Protein AF-A0A9D7EUU2-F1 (afdb_monomer_lite)

Structure (mmCIF, N/CA/C/O backbone):
data_AF-A0A9D7EUU2-F1
#
_entry.id   AF-A0A9D7EUU2-F1
#
loop_
_atom_site.group_PDB
_atom_site.id
_atom_site.type_symbol
_atom_site.label_atom_id
_atom_site.label_alt_id
_atom_site.label_comp_id
_atom_site.label_asym_id
_atom_site.label_entity_id
_atom_site.label_seq_id
_atom_site.pdbx_PDB_ins_code
_atom_site.Cartn_x
_atom_site.Cartn_y
_atom_site.Cartn_z
_atom_site.occupancy
_atom_site.B_iso_or_equiv
_atom_site.auth_seq_id
_atom_site.auth_comp_id
_atom_site.auth_asym_id
_atom_site.auth_atom_id
_atom_site.pdbx_PDB_model_num
ATOM 1 N N . MET A 1 1 ? -1.391 -10.245 16.417 1.00 56.19 1 MET A N 1
ATOM 2 C CA . MET A 1 1 ? -0.720 -10.594 15.144 1.00 56.19 1 MET A CA 1
ATOM 3 C C . MET A 1 1 ? -1.238 -9.624 14.089 1.00 56.19 1 MET A C 1
ATOM 5 O O . MET A 1 1 ? -2.440 -9.408 14.080 1.00 56.19 1 MET A O 1
ATOM 9 N N . LYS A 1 2 ? -0.378 -8.956 13.307 1.00 72.50 2 LYS A N 1
ATOM 10 C CA . LYS A 1 2 ? -0.796 -7.994 12.265 1.00 72.50 2 LYS A CA 1
ATOM 11 C C . LYS A 1 2 ? -0.449 -8.573 10.895 1.00 72.50 2 LYS A C 1
ATOM 13 O O . LYS A 1 2 ? 0.682 -9.018 10.713 1.00 72.50 2 LYS A O 1
ATOM 18 N N . PHE A 1 3 ? -1.399 -8.588 9.966 1.00 81.94 3 PHE A N 1
ATOM 19 C CA . PHE A 1 3 ? -1.154 -9.040 8.597 1.00 81.94 3 PHE A CA 1
ATOM 20 C C . PHE A 1 3 ? -0.538 -7.905 7.782 1.00 81.94 3 PHE A C 1
ATOM 22 O O . PHE A 1 3 ? -0.935 -6.758 7.933 1.00 81.94 3 PHE A O 1
ATOM 29 N N . CYS A 1 4 ? 0.415 -8.209 6.903 1.00 85.12 4 CYS A N 1
ATOM 30 C CA . CYS A 1 4 ? 0.990 -7.245 5.963 1.00 85.12 4 CYS A CA 1
ATOM 31 C C . CYS A 1 4 ? 0.579 -7.636 4.544 1.00 85.12 4 CYS A C 1
ATOM 33 O O . CYS A 1 4 ? 0.889 -8.745 4.111 1.00 85.12 4 CYS A O 1
ATOM 35 N N . SER A 1 5 ? -0.112 -6.746 3.829 1.00 87.38 5 SER A N 1
ATOM 36 C CA . SER A 1 5 ? -0.494 -6.984 2.434 1.00 87.38 5 SER A CA 1
ATOM 37 C C . SER A 1 5 ? 0.542 -6.372 1.494 1.00 87.38 5 SER A C 1
ATOM 39 O O . SER A 1 5 ? 0.749 -5.160 1.496 1.00 87.38 5 SER A O 1
ATOM 41 N N . VAL A 1 6 ? 1.231 -7.197 0.706 1.00 89.06 6 VAL A N 1
ATOM 42 C CA . VAL A 1 6 ? 2.265 -6.722 -0.226 1.00 89.06 6 VAL A CA 1
ATOM 43 C C . VAL A 1 6 ? 1.611 -6.319 -1.548 1.00 89.06 6 VAL A C 1
ATOM 45 O O . VAL A 1 6 ? 1.116 -7.175 -2.273 1.00 89.06 6 VAL A O 1
ATOM 48 N N . VAL A 1 7 ? 1.651 -5.028 -1.879 1.00 88.25 7 VAL A N 1
ATOM 49 C CA . VAL A 1 7 ? 0.950 -4.407 -3.023 1.00 88.25 7 VAL A CA 1
ATOM 50 C C . VAL A 1 7 ? 1.897 -3.864 -4.098 1.00 88.25 7 VAL A C 1
ATOM 52 O O . VAL A 1 7 ? 1.518 -3.006 -4.892 1.00 88.25 7 VAL A O 1
ATOM 55 N N . LYS A 1 8 ? 3.136 -4.366 -4.144 1.00 86.12 8 LYS A N 1
ATOM 56 C CA . LYS A 1 8 ? 4.142 -3.983 -5.149 1.00 86.12 8 LYS A CA 1
ATOM 57 C C . LYS A 1 8 ? 3.630 -4.113 -6.588 1.00 86.12 8 LYS A C 1
ATOM 59 O O . LYS A 1 8 ? 2.830 -4.999 -6.896 1.00 86.12 8 LYS A O 1
ATOM 64 N N . GLY A 1 9 ? 4.170 -3.292 -7.485 1.00 84.50 9 GLY A N 1
ATOM 65 C CA . GLY A 1 9 ? 3.883 -3.390 -8.914 1.00 84.50 9 GLY A CA 1
ATOM 66 C C . GLY A 1 9 ? 2.437 -3.017 -9.218 1.00 84.50 9 GLY A C 1
ATOM 67 O O . GLY A 1 9 ? 1.744 -3.743 -9.928 1.00 84.50 9 GLY A O 1
ATOM 68 N N . ASN A 1 10 ? 1.973 -1.910 -8.637 1.00 83.56 10 ASN A N 1
ATOM 69 C CA . ASN A 1 10 ? 0.602 -1.427 -8.788 1.00 83.56 10 ASN A CA 1
ATOM 70 C C . ASN A 1 10 ? -0.479 -2.440 -8.336 1.00 83.56 10 ASN A C 1
ATOM 72 O O . ASN A 1 10 ? -1.442 -2.690 -9.064 1.00 83.56 10 ASN A O 1
ATOM 76 N N . ALA A 1 11 ? -0.296 -3.079 -7.174 1.00 84.25 11 ALA A N 1
ATOM 77 C CA . ALA A 1 11 ? -1.124 -4.203 -6.722 1.00 84.25 11 ALA A CA 1
ATOM 78 C C . ALA A 1 11 ? -1.224 -5.317 -7.785 1.00 84.25 11 ALA A C 1
ATOM 80 O O . ALA A 1 11 ? -2.316 -5.730 -8.167 1.00 84.25 11 ALA A O 1
ATOM 81 N N . TYR A 1 12 ? -0.078 -5.767 -8.309 1.00 82.88 12 TYR A N 1
ATOM 82 C CA . TYR A 1 12 ? 0.010 -6.764 -9.391 1.00 82.88 12 TYR A CA 1
ATOM 83 C C . TYR A 1 12 ? -0.752 -6.380 -10.677 1.00 82.88 12 TYR A C 1
ATOM 85 O O . TYR A 1 12 ? -1.163 -7.248 -11.443 1.00 82.88 12 TYR A O 1
ATOM 93 N N . GLY A 1 13 ? -0.934 -5.079 -10.927 1.00 84.75 13 GLY A N 1
ATOM 94 C CA . GLY A 1 13 ? -1.674 -4.554 -12.078 1.00 84.75 13 GLY A CA 1
ATOM 95 C C . GLY A 1 13 ? -3.1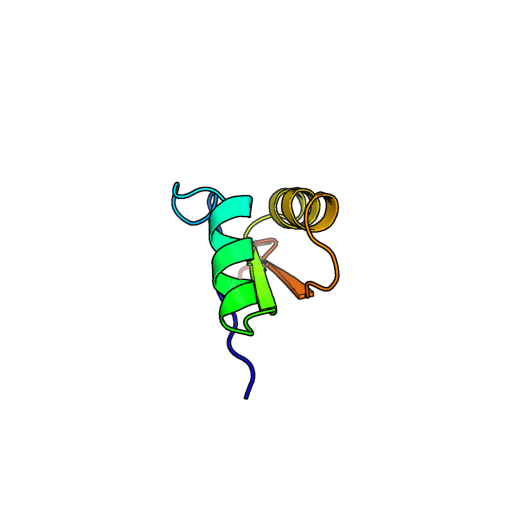62 -4.291 -11.826 1.00 84.75 13 GLY A C 1
ATOM 96 O O . GLY A 1 13 ? -3.836 -3.805 -12.730 1.00 84.75 13 GLY A O 1
ATOM 97 N N . HIS A 1 14 ? -3.674 -4.546 -10.617 1.00 84.12 14 HIS A N 1
ATOM 98 C CA . HIS A 1 14 ? -5.073 -4.278 -10.257 1.00 84.12 14 HIS A CA 1
ATOM 99 C C . HIS A 1 14 ? -5.354 -2.817 -9.874 1.00 84.12 14 HIS A C 1
ATOM 101 O O . HIS A 1 14 ? -6.515 -2.418 -9.816 1.00 84.12 14 HIS A O 1
ATOM 107 N N . GLY A 1 15 ? -4.315 -2.010 -9.638 1.00 87.06 15 GLY A N 1
ATOM 108 C CA . GLY A 1 15 ? -4.453 -0.630 -9.178 1.00 87.06 15 GLY A CA 1
ATOM 109 C C . GLY A 1 15 ? -4.283 -0.509 -7.664 1.00 87.06 15 GLY A C 1
ATOM 110 O O . GLY A 1 15 ? -5.039 -1.097 -6.893 1.00 87.06 15 GLY A O 1
ATOM 111 N N . LEU A 1 16 ? -3.306 0.294 -7.227 1.00 87.62 16 LEU A N 1
ATOM 112 C CA . LEU A 1 16 ? -2.999 0.504 -5.802 1.00 87.62 16 LEU A CA 1
ATOM 113 C C . LEU A 1 16 ? -4.199 1.044 -5.022 1.00 87.62 16 LEU A C 1
ATOM 115 O O . LEU A 1 16 ? -4.586 0.474 -4.007 1.00 87.62 16 LEU A O 1
ATOM 119 N N . THR A 1 17 ? -4.797 2.137 -5.494 1.00 87.62 17 THR A N 1
ATOM 120 C CA . THR A 1 17 ? -5.839 2.858 -4.752 1.00 87.62 17 THR A CA 1
ATOM 121 C C . THR A 1 17 ? -7.088 2.011 -4.519 1.00 87.62 17 THR A C 1
ATOM 123 O O . THR A 1 17 ? -7.604 1.989 -3.405 1.00 87.62 17 THR A O 1
ATOM 126 N N . GLU A 1 18 ? -7.557 1.295 -5.541 1.00 89.19 18 GLU A N 1
ATOM 127 C CA . GLU A 1 18 ? -8.776 0.485 -5.439 1.00 89.19 18 GLU A CA 1
ATOM 128 C C . GLU A 1 18 ? -8.556 -0.737 -4.545 1.00 89.19 18 GLU A C 1
ATOM 130 O O . GLU A 1 18 ? -9.364 -1.004 -3.657 1.00 89.19 18 GLU A O 1
ATOM 135 N N . PHE A 1 19 ? -7.413 -1.416 -4.688 1.00 91.06 19 PHE A N 1
ATOM 136 C CA . PHE A 1 19 ? -7.069 -2.540 -3.821 1.00 91.06 19 PHE A CA 1
ATOM 137 C C . PHE A 1 19 ? -6.921 -2.119 -2.352 1.00 91.06 19 PHE A C 1
ATOM 139 O O . PHE A 1 19 ? -7.431 -2.791 -1.458 1.00 91.06 19 PHE A O 1
ATOM 146 N N . VAL A 1 20 ? -6.234 -1.004 -2.083 1.00 89.50 20 VAL A N 1
ATOM 147 C CA . VAL A 1 20 ? -6.000 -0.540 -0.708 1.00 89.50 20 VAL A CA 1
ATOM 148 C C . VAL A 1 20 ? -7.306 -0.130 -0.028 1.00 89.50 20 VAL A C 1
ATOM 150 O O . VAL A 1 20 ? -7.486 -0.457 1.142 1.00 89.50 20 VAL A O 1
ATOM 153 N N . LYS A 1 21 ? -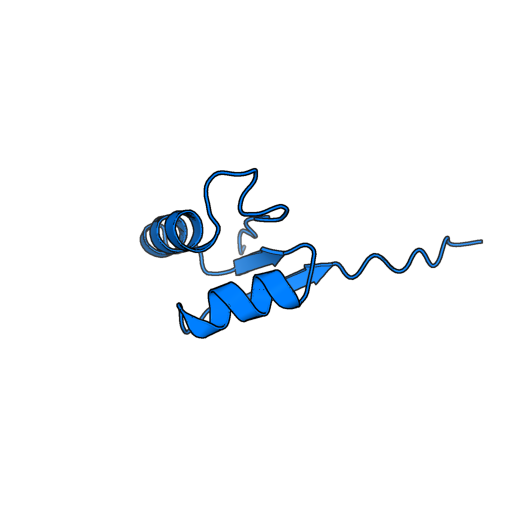8.238 0.522 -0.738 1.00 90.19 21 LYS A N 1
ATOM 154 C CA . LYS A 1 21 ? -9.568 0.840 -0.187 1.00 90.19 21 LYS A CA 1
ATOM 155 C C . LYS A 1 21 ? -10.319 -0.422 0.240 1.00 90.19 21 LYS A C 1
ATOM 157 O O . LYS A 1 21 ? -10.758 -0.493 1.381 1.00 90.19 21 LYS A O 1
ATOM 162 N N . LEU A 1 22 ? -10.384 -1.424 -0.638 1.00 90.25 22 LEU A N 1
ATOM 163 C CA . LEU A 1 22 ? -11.035 -2.706 -0.342 1.00 90.25 22 LEU A CA 1
ATOM 164 C C . LEU A 1 22 ? -10.381 -3.413 0.852 1.00 90.25 22 LEU A C 1
ATOM 166 O O . LEU A 1 22 ? -11.056 -3.954 1.725 1.00 90.25 22 LEU A O 1
ATOM 170 N N . ALA A 1 23 ? -9.050 -3.386 0.922 1.00 89.69 23 ALA A N 1
ATOM 171 C CA . ALA A 1 23 ? -8.318 -3.959 2.043 1.00 89.69 23 ALA A CA 1
ATOM 172 C C . ALA A 1 23 ? -8.628 -3.226 3.364 1.00 89.69 23 ALA A C 1
ATOM 174 O O . ALA A 1 23 ? -8.785 -3.876 4.396 1.00 89.69 23 ALA A O 1
ATOM 175 N N . MET A 1 24 ? -8.793 -1.902 3.344 1.00 88.44 24 MET A N 1
ATOM 176 C CA . MET A 1 24 ? -9.191 -1.1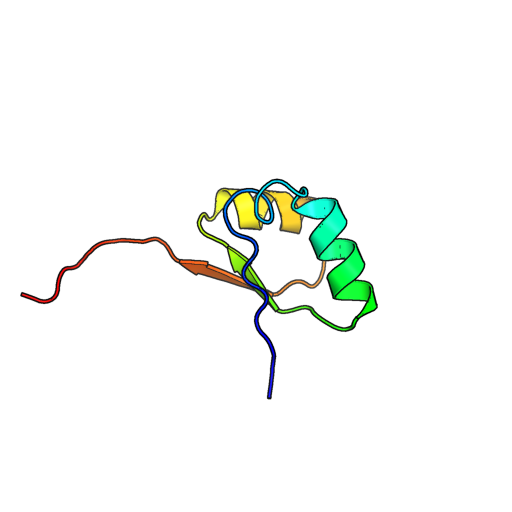41 4.533 1.00 88.44 24 MET A CA 1
ATOM 177 C C . MET A 1 24 ? -10.604 -1.466 5.013 1.00 88.44 24 MET A C 1
ATOM 179 O O . MET A 1 24 ? -10.828 -1.487 6.219 1.00 88.44 24 MET A O 1
ATOM 183 N N . GLU A 1 25 ? -11.543 -1.756 4.109 1.00 90.19 25 GLU A N 1
ATOM 184 C CA . GLU A 1 25 ? -12.877 -2.248 4.492 1.00 90.19 25 GLU A CA 1
ATOM 185 C C . GLU A 1 25 ? -12.805 -3.596 5.229 1.00 90.19 25 GLU A C 1
ATOM 187 O O . GLU A 1 25 ? -13.694 -3.929 6.008 1.00 90.19 25 GLU A O 1
ATOM 192 N N . CYS A 1 26 ? -11.713 -4.342 5.042 1.00 89.94 26 CYS A N 1
ATOM 193 C CA . CYS A 1 26 ? -11.416 -5.590 5.743 1.00 89.94 26 CYS A CA 1
ATOM 194 C C . CYS A 1 26 ? -10.528 -5.405 6.995 1.00 89.94 26 CYS A C 1
ATOM 196 O O . CYS A 1 26 ? -9.923 -6.379 7.441 1.00 89.94 26 CYS A O 1
ATOM 198 N N . ASP A 1 27 ? -10.407 -4.186 7.543 1.00 88.06 27 ASP A N 1
ATOM 199 C CA . ASP A 1 27 ? -9.553 -3.844 8.704 1.00 88.06 27 ASP A CA 1
ATOM 200 C C . ASP A 1 27 ? -8.034 -4.014 8.444 1.00 88.06 27 ASP A C 1
ATOM 202 O O . ASP A 1 27 ? -7.211 -4.092 9.359 1.00 88.06 27 ASP A O 1
ATOM 206 N N . GLN A 1 28 ? -7.613 -4.057 7.173 1.00 87.50 28 GLN A N 1
ATOM 207 C CA . GLN A 1 28 ? -6.204 -4.183 6.804 1.00 87.50 28 GLN A CA 1
ATOM 208 C C . GLN A 1 28 ? -5.570 -2.808 6.558 1.00 87.50 28 GLN A C 1
ATOM 210 O O . GLN A 1 28 ? -5.833 -2.143 5.558 1.00 87.50 28 GLN A O 1
ATOM 215 N N . HIS A 1 29 ? -4.662 -2.408 7.453 1.00 87.69 29 HIS A N 1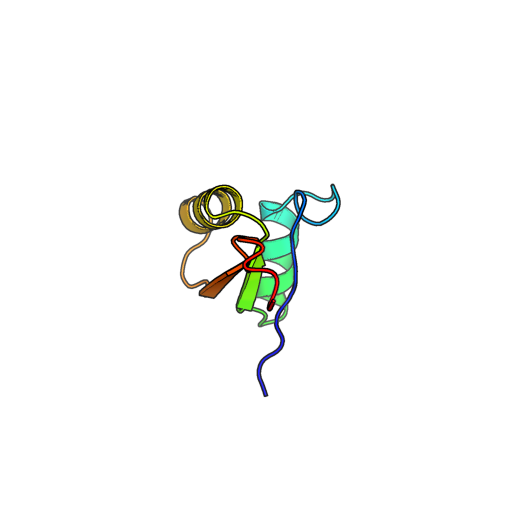
ATOM 216 C CA . HIS A 1 29 ? -4.017 -1.081 7.438 1.00 87.69 29 HIS A CA 1
ATOM 217 C C . HIS A 1 29 ? -2.497 -1.113 7.215 1.00 87.69 29 HIS A C 1
ATOM 219 O O . HIS A 1 29 ? -1.839 -0.066 7.226 1.00 87.69 29 HIS A O 1
ATOM 225 N N . TYR A 1 30 ? -1.928 -2.309 7.045 1.00 88.62 30 TYR A N 1
ATOM 226 C CA . TYR A 1 30 ? -0.488 -2.518 6.936 1.00 88.62 30 TYR A CA 1
ATOM 227 C C . TYR A 1 30 ? -0.106 -3.057 5.556 1.00 88.62 30 TYR A C 1
ATOM 229 O O . TYR A 1 30 ? -0.510 -4.164 5.179 1.00 88.62 30 TYR A O 1
ATOM 237 N N . PHE A 1 31 ? 0.685 -2.281 4.812 1.00 89.12 31 PHE A N 1
ATOM 238 C CA . PHE A 1 31 ? 0.994 -2.567 3.412 1.00 89.12 31 PHE A CA 1
ATOM 239 C C . PHE A 1 31 ? 2.499 -2.579 3.127 1.00 89.12 31 PHE A C 1
ATOM 241 O O . PHE A 1 31 ? 3.253 -1.727 3.598 1.00 89.12 31 PHE A O 1
ATOM 248 N N . GLY A 1 32 ? 2.930 -3.548 2.322 1.00 89.81 32 GLY A N 1
ATOM 249 C CA . GLY A 1 32 ? 4.288 -3.646 1.797 1.00 89.81 32 GLY A CA 1
ATOM 250 C C . GLY A 1 32 ? 4.348 -3.119 0.368 1.00 89.81 32 GLY A C 1
ATOM 251 O O . GLY A 1 32 ? 3.681 -3.661 -0.511 1.00 89.81 32 GLY A O 1
ATOM 252 N N . VAL A 1 33 ? 5.157 -2.095 0.121 1.00 88.25 33 VAL A N 1
ATOM 253 C CA . VAL A 1 33 ? 5.380 -1.516 -1.214 1.00 88.25 33 VAL A CA 1
ATOM 254 C C . VAL A 1 33 ? 6.817 -1.747 -1.660 1.00 88.25 33 VAL A C 1
ATOM 256 O O . VAL A 1 33 ? 7.720 -1.913 -0.834 1.00 88.25 33 VAL A O 1
ATOM 259 N N . TYR A 1 34 ? 7.047 -1.767 -2.972 1.00 84.56 34 TYR A N 1
ATOM 260 C 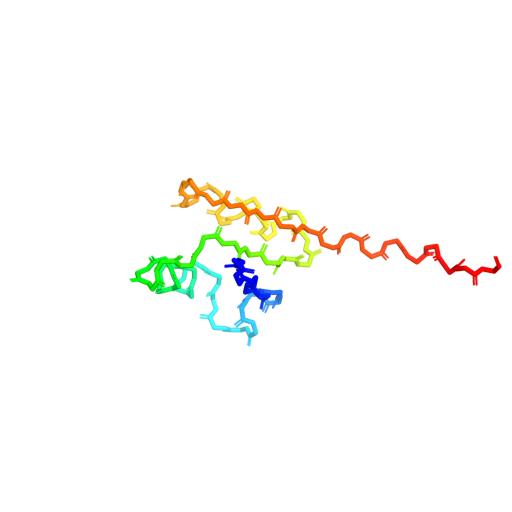CA . TYR A 1 34 ? 8.404 -1.912 -3.489 1.00 84.56 34 TYR A CA 1
ATOM 261 C C . TYR A 1 34 ? 9.160 -0.586 -3.409 1.00 84.56 34 TYR A C 1
ATOM 263 O O . TYR A 1 34 ? 10.296 -0.553 -2.951 1.00 84.56 34 TYR A O 1
ATOM 271 N N . SER A 1 35 ? 8.522 0.525 -3.776 1.00 84.19 35 SER A N 1
ATOM 272 C CA . SER A 1 35 ? 9.164 1.841 -3.792 1.00 84.19 35 SER A CA 1
ATOM 273 C C . SER A 1 35 ? 8.480 2.844 -2.862 1.00 84.19 35 SER A C 1
ATOM 275 O O . SER A 1 35 ? 7.301 2.726 -2.524 1.00 84.19 35 SER A O 1
ATOM 277 N N . ALA A 1 36 ? 9.230 3.873 -2.461 1.00 84.50 36 ALA A N 1
ATOM 278 C CA . ALA A 1 36 ? 8.682 5.003 -1.713 1.00 84.50 36 ALA A CA 1
ATOM 279 C C . ALA A 1 36 ? 7.635 5.794 -2.523 1.00 84.50 36 ALA A C 1
ATOM 281 O O . ALA A 1 36 ? 6.736 6.385 -1.931 1.00 84.50 36 ALA A O 1
ATOM 282 N N . ASP A 1 37 ? 7.724 5.772 -3.857 1.00 86.00 37 ASP A N 1
ATOM 283 C CA . ASP A 1 37 ? 6.769 6.435 -4.751 1.00 86.00 37 ASP A CA 1
ATOM 284 C C . ASP A 1 37 ? 5.378 5.786 -4.680 1.00 86.00 37 ASP A C 1
ATOM 286 O O . ASP A 1 37 ? 4.381 6.485 -4.510 1.00 86.00 37 ASP A O 1
ATOM 290 N N . GLU A 1 38 ? 5.309 4.448 -4.667 1.00 84.12 38 GLU A N 1
ATOM 291 C CA . GLU A 1 38 ? 4.048 3.718 -4.461 1.00 84.12 38 GLU A CA 1
ATOM 292 C C . GLU A 1 38 ? 3.430 4.056 -3.092 1.00 84.12 38 GLU A C 1
ATOM 294 O O . GLU A 1 38 ? 2.230 4.320 -2.990 1.00 84.12 38 GLU A O 1
ATOM 299 N N . ALA A 1 39 ? 4.257 4.113 -2.040 1.00 86.00 39 ALA A N 1
ATOM 300 C CA . ALA A 1 39 ? 3.821 4.519 -0.700 1.00 86.00 39 ALA A CA 1
ATOM 301 C C . ALA A 1 39 ? 3.261 5.950 -0.694 1.00 86.00 39 ALA A C 1
ATOM 303 O O . ALA A 1 39 ? 2.209 6.212 -0.108 1.00 86.00 39 ALA A O 1
ATOM 304 N N . TYR A 1 40 ? 3.956 6.877 -1.356 1.00 86.75 40 TYR A N 1
ATOM 305 C CA . TYR A 1 40 ? 3.548 8.273 -1.454 1.00 86.75 40 TYR A CA 1
ATOM 306 C C . TYR A 1 40 ? 2.240 8.431 -2.236 1.00 86.75 40 TYR A C 1
ATOM 308 O O . TYR A 1 40 ? 1.341 9.150 -1.793 1.00 86.75 40 TYR A O 1
ATOM 316 N N . HIS A 1 41 ? 2.095 7.715 -3.353 1.00 87.50 41 HIS A N 1
ATOM 317 C CA . HIS A 1 41 ? 0.882 7.714 -4.164 1.00 87.50 41 HIS A CA 1
ATOM 318 C C . HIS A 1 41 ? -0.350 7.310 -3.344 1.00 87.50 41 HIS A C 1
ATOM 320 O O . HIS A 1 41 ? -1.379 7.988 -3.396 1.00 87.50 41 HIS A O 1
ATOM 326 N N . ILE A 1 42 ? -0.241 6.246 -2.542 1.00 86.06 42 ILE A N 1
ATOM 327 C CA . ILE A 1 42 ? -1.342 5.801 -1.681 1.00 86.06 42 ILE A CA 1
ATOM 328 C C . ILE A 1 42 ? -1.575 6.803 -0.543 1.00 86.06 42 ILE A C 1
ATOM 330 O O . ILE A 1 42 ? -2.709 7.222 -0.326 1.00 86.06 42 ILE A O 1
ATOM 334 N N . SER A 1 43 ? -0.513 7.236 0.144 1.00 85.75 43 SER A N 1
ATOM 335 C CA . SER A 1 43 ? -0.584 8.163 1.287 1.00 85.75 43 SER A CA 1
ATOM 336 C C . SER A 1 43 ? -1.251 9.502 0.939 1.00 85.75 43 SER A C 1
ATOM 338 O O . SER A 1 43 ? -1.965 10.090 1.753 1.00 85.75 43 SER A O 1
ATOM 340 N N . LYS A 1 44 ? -1.089 9.977 -0.303 1.00 87.50 44 LYS A N 1
ATOM 341 C CA . LYS A 1 44 ? -1.759 11.189 -0.793 1.00 87.50 44 LYS A CA 1
ATOM 342 C C . LYS A 1 44 ? -3.280 11.031 -0.899 1.00 87.50 44 LYS A C 1
ATOM 344 O O . LYS A 1 44 ? -4.006 12.003 -0.700 1.00 87.50 44 LYS A O 1
ATOM 349 N N . ASN A 1 45 ? -3.754 9.834 -1.233 1.00 83.94 45 ASN A N 1
ATOM 350 C CA . ASN A 1 45 ? -5.170 9.555 -1.468 1.00 83.94 45 ASN A CA 1
ATOM 351 C C . ASN A 1 45 ? -5.874 8.981 -0.232 1.00 83.94 45 ASN A C 1
ATOM 353 O O . ASN A 1 45 ? -7.091 9.102 -0.109 1.00 83.94 45 ASN A O 1
ATOM 357 N N . ILE A 1 46 ? -5.125 8.352 0.676 1.00 82.50 46 ILE A N 1
ATOM 358 C CA . ILE A 1 46 ? -5.663 7.568 1.782 1.00 82.50 46 ILE A CA 1
ATOM 359 C C . ILE A 1 46 ? -4.854 7.842 3.055 1.00 82.50 46 ILE A C 1
ATOM 361 O O . ILE A 1 46 ? -3.635 7.678 3.088 1.00 82.50 46 ILE A O 1
ATOM 365 N N . LYS A 1 47 ? -5.544 8.257 4.122 1.00 76.31 47 LYS A N 1
ATOM 366 C CA . LYS A 1 47 ? -4.941 8.585 5.424 1.00 76.31 47 LYS A CA 1
ATOM 367 C C . LYS A 1 47 ? -4.954 7.375 6.368 1.00 76.31 47 LYS A C 1
ATOM 369 O O . LYS A 1 47 ? -5.729 6.447 6.175 1.00 76.31 47 LYS A O 1
ATOM 374 N N . HIS A 1 48 ? -4.131 7.423 7.420 1.00 76.19 48 HIS A N 1
ATOM 375 C CA . HIS A 1 48 ? -4.047 6.406 8.487 1.00 76.19 48 HIS A CA 1
ATOM 376 C C . HIS A 1 48 ? -3.515 5.026 8.058 1.00 76.19 48 HIS A C 1
ATOM 378 O O . HIS A 1 48 ? -3.883 4.004 8.631 1.00 76.19 48 HIS A O 1
ATOM 384 N N . LEU A 1 49 ? -2.607 4.996 7.083 1.00 78.88 49 LEU A N 1
ATOM 385 C CA . LEU A 1 49 ? -1.943 3.774 6.633 1.00 78.88 49 LEU A CA 1
ATOM 386 C C . LEU A 1 49 ? -0.509 3.679 7.147 1.00 78.88 49 LEU A C 1
ATOM 388 O O . LEU A 1 49 ? 0.181 4.685 7.309 1.00 78.88 49 LEU A O 1
ATOM 392 N N . SER A 1 50 ? -0.061 2.449 7.385 1.00 80.00 50 SER A N 1
ATOM 393 C CA . SER A 1 50 ? 1.330 2.142 7.712 1.00 80.00 50 SER A CA 1
ATOM 394 C C . SER A 1 50 ? 1.962 1.370 6.559 1.00 80.00 50 SER A C 1
ATOM 396 O O . SER A 1 50 ? 1.473 0.305 6.178 1.00 80.00 50 SER A O 1
ATOM 398 N N . PHE A 1 51 ? 3.054 1.907 6.015 1.00 77.81 51 PHE A N 1
ATOM 399 C CA . PHE A 1 51 ? 3.771 1.307 4.892 1.00 77.81 51 PHE A CA 1
ATOM 400 C C . PHE A 1 51 ? 5.159 0.838 5.310 1.00 77.81 51 PHE A C 1
ATOM 402 O O . PHE A 1 51 ? 5.896 1.574 5.966 1.00 77.81 51 PHE A O 1
ATOM 409 N N . ILE A 1 52 ? 5.540 -0.354 4.856 1.00 78.81 52 ILE A N 1
ATOM 410 C CA . ILE A 1 52 ? 6.945 -0.756 4.769 1.00 78.81 52 ILE A CA 1
ATOM 411 C C . ILE A 1 52 ? 7.347 -0.696 3.297 1.00 78.81 52 ILE A C 1
ATOM 413 O O . ILE A 1 52 ? 6.760 -1.390 2.467 1.00 78.81 52 ILE A O 1
ATOM 417 N N . SER A 1 53 ? 8.369 0.099 2.981 1.00 73.69 53 SER A N 1
ATOM 418 C CA . SER A 1 53 ? 9.031 0.048 1.677 1.00 73.69 53 SER A CA 1
ATOM 419 C C . SER A 1 53 ? 10.258 -0.849 1.755 1.00 73.69 53 SER A C 1
ATOM 421 O O . SER A 1 53 ? 11.110 -0.669 2.627 1.00 73.69 53 SER A O 1
ATOM 423 N N . TRP A 1 54 ? 10.359 -1.804 0.831 1.00 65.81 54 TRP A N 1
ATOM 424 C CA . TRP A 1 54 ? 11.580 -2.581 0.651 1.00 65.81 54 TRP A CA 1
ATOM 425 C C . TRP A 1 54 ? 12.461 -1.931 -0.416 1.00 65.81 54 TRP A C 1
ATOM 427 O O . TRP A 1 54 ? 12.332 -2.195 -1.608 1.00 65.81 54 TRP A O 1
ATOM 437 N N . ASN A 1 55 ? 13.367 -1.063 0.024 1.00 58.03 55 ASN A N 1
ATOM 438 C CA . ASN A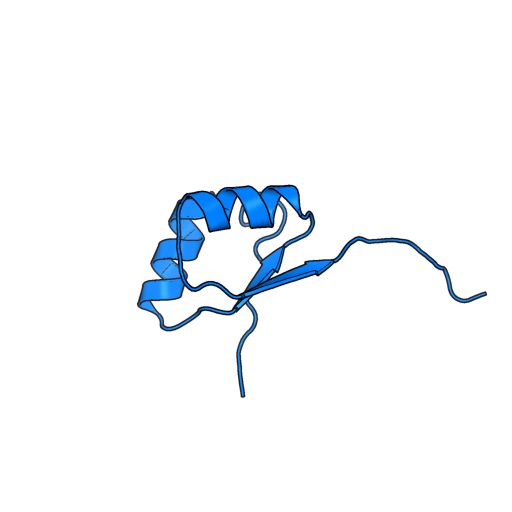 1 55 ? 14.330 -0.415 -0.855 1.00 58.03 55 ASN A CA 1
ATOM 439 C C . ASN A 1 55 ? 15.485 -1.397 -1.077 1.00 58.03 55 ASN A C 1
ATOM 441 O O . ASN A 1 55 ? 16.381 -1.485 -0.243 1.00 58.03 55 ASN A O 1
ATOM 445 N N . GLY A 1 56 ? 15.406 -2.203 -2.136 1.00 54.06 56 GLY A N 1
ATOM 446 C CA . GLY A 1 56 ? 16.313 -3.315 -2.431 1.00 54.06 56 GLY A CA 1
ATOM 447 C C . GLY A 1 56 ? 17.776 -2.942 -2.692 1.00 54.06 56 GLY A C 1
ATOM 448 O O . GLY A 1 56 ? 18.324 -3.336 -3.721 1.00 54.06 56 GLY A O 1
ATOM 449 N N . ARG A 1 57 ? 18.445 -2.234 -1.771 1.00 43.88 57 ARG A N 1
ATOM 450 C CA . ARG A 1 57 ? 19.903 -2.261 -1.679 1.00 43.88 57 ARG A CA 1
ATOM 451 C C . ARG A 1 57 ? 20.294 -3.712 -1.441 1.00 43.88 57 ARG A C 1
ATOM 453 O O . ARG A 1 57 ? 20.140 -4.243 -0.346 1.00 43.88 57 ARG A O 1
ATOM 460 N N . ARG A 1 58 ? 20.793 -4.349 -2.498 1.00 46.69 58 ARG A N 1
ATOM 461 C CA . ARG A 1 58 ? 21.665 -5.510 -2.382 1.00 46.69 58 ARG A CA 1
ATOM 462 C C . ARG A 1 58 ? 22.961 -5.037 -1.719 1.00 46.69 58 ARG A C 1
ATOM 464 O O . ARG A 1 58 ? 23.949 -4.824 -2.405 1.00 46.69 58 ARG A O 1
ATOM 471 N N . GLU A 1 59 ? 22.968 -4.873 -0.402 1.00 38.47 59 GLU A N 1
ATOM 472 C CA . GLU A 1 59 ? 24.139 -5.354 0.325 1.00 38.47 59 GLU A CA 1
ATOM 473 C C . GLU A 1 59 ? 23.971 -6.868 0.317 1.00 38.47 59 GLU A C 1
ATOM 475 O O . GLU A 1 59 ? 23.256 -7.464 1.122 1.00 38.47 59 GLU A O 1
ATOM 480 N N . ALA A 1 60 ? 24.508 -7.464 -0.750 1.00 33.19 60 ALA A N 1
ATOM 481 C CA . ALA A 1 60 ? 24.913 -8.844 -0.690 1.00 33.19 60 ALA A CA 1
ATOM 482 C C . ALA A 1 60 ? 25.816 -8.935 0.540 1.00 33.19 60 ALA A C 1
ATOM 484 O O . ALA A 1 60 ? 26.823 -8.241 0.624 1.00 33.19 60 ALA A O 1
ATOM 485 N N . ILE A 1 61 ? 25.375 -9.711 1.518 1.00 30.53 61 ILE A N 1
ATOM 486 C CA . ILE A 1 61 ? 26.266 -10.337 2.479 1.00 30.53 61 ILE A CA 1
ATOM 487 C C . ILE A 1 61 ? 27.336 -11.096 1.675 1.00 30.53 61 ILE A C 1
ATOM 489 O O . ILE A 1 61 ? 27.087 -12.198 1.190 1.00 30.53 61 ILE A O 1
ATOM 493 N N . GLU A 1 62 ? 28.470 -10.440 1.437 1.00 31.42 62 GLU A N 1
ATOM 494 C CA . GLU A 1 62 ? 29.777 -11.102 1.425 1.00 31.42 62 GLU A CA 1
ATOM 495 C C . GLU A 1 62 ? 30.215 -11.334 2.874 1.00 31.42 62 GLU A C 1
ATOM 497 O O . GLU A 1 62 ? 29.990 -10.429 3.714 1.00 31.42 62 GLU A O 1
#

Sequence (62 aa):
MKFCSVVKGNAYGHGLTEFVKLAMECDQHYFGVYSADEAYHISKNIKHLSFISWNGRREAIE

Secondary structure (DSSP, 8-state):
----EE-HHHHHTT-HHHHHHHHHHTT--EEEESSHHHHHHHHHH-SS-EEEE---------

pLDDT: mean 78.93, std 15.78, range [30.53, 91.06]

Foldseek 3Di:
DADEAECEPQNVPPHLQVVVVVCVVVVHQHYEYADVVSVVVNCVVDPDHHYDHDPPPPPPPD

Radius of gyration: 12.34 Å; chains: 1; bounding box: 43×22×27 Å